Protein AF-A0A3M1I7I3-F1 (afdb_monomer)

Solvent-accessible surface area (backbone atoms only — not comparable to full-atom values): 6867 Å² total; per-residue (Å²): 136,86,84,82,84,77,74,70,84,73,81,80,55,60,48,55,68,43,73,67,55,59,51,52,49,54,47,43,73,72,73,48,89,74,50,75,65,27,52,53,45,24,52,55,47,49,54,47,38,72,72,70,24,72,68,42,54,51,42,41,74,77,44,34,88,89,32,68,65,26,50,31,50,50,38,24,53,48,35,39,45,46,66,42,52,70,69,58,17,63,70,43,11,61,58,50,35,51,49,40,72,77,66,64,71,63,47,87,57,69,66,87,86,78,76,130

Nearest PDB structures (foldseek):
  4o1l-assembly3_B  TM=5.567E-01  e=7.137E+00  Homo sapiens
  7ohy-assembly1_b  TM=1.841E-01  e=4.178E+00  Saccharomyces cerevisiae S288C

Mean predicted aligned error: 10.11 Å

Structure (mmCIF, N/CA/C/O backbone):
data_AF-A0A3M1I7I3-F1
#
_entry.id   AF-A0A3M1I7I3-F1
#
loop_
_atom_site.group_PDB
_atom_site.id
_atom_site.type_symbol
_atom_site.label_atom_id
_atom_site.label_alt_id
_atom_site.label_comp_id
_atom_site.label_asym_id
_atom_site.label_entity_id
_atom_site.label_seq_id
_atom_site.pdbx_PDB_ins_code
_atom_site.Cartn_x
_atom_site.Cartn_y
_atom_site.Cartn_z
_atom_site.occupancy
_atom_site.B_iso_or_equiv
_atom_site.auth_seq_id
_atom_site.auth_comp_id
_atom_site.auth_asym_id
_atom_site.auth_atom_id
_atom_site.pdbx_PDB_model_num
ATOM 1 N N . MET A 1 1 ? 3.171 -8.677 -39.107 1.00 35.59 1 MET A N 1
ATOM 2 C CA . MET A 1 1 ? 3.048 -9.437 -37.845 1.00 35.59 1 MET A CA 1
ATOM 3 C C . MET A 1 1 ? 2.315 -8.553 -36.847 1.00 35.59 1 MET A C 1
ATOM 5 O O . MET A 1 1 ? 2.823 -7.485 -36.543 1.00 35.59 1 MET A O 1
ATOM 9 N N . LYS A 1 2 ? 1.097 -8.920 -36.432 1.00 33.25 2 LYS A N 1
ATOM 10 C CA . LYS A 1 2 ? 0.391 -8.262 -35.322 1.00 33.25 2 LYS A CA 1
ATOM 11 C C . LYS A 1 2 ? 0.698 -9.087 -34.076 1.00 33.25 2 LYS A C 1
ATOM 13 O O . LYS A 1 2 ? 0.197 -10.199 -33.966 1.00 33.25 2 LYS A O 1
ATOM 18 N N . ALA A 1 3 ? 1.586 -8.594 -33.220 1.00 35.84 3 ALA A N 1
ATOM 19 C CA . ALA A 1 3 ? 1.809 -9.194 -31.913 1.00 35.84 3 ALA A CA 1
ATOM 20 C C . ALA A 1 3 ? 0.626 -8.804 -31.021 1.00 35.84 3 ALA A C 1
ATOM 22 O O . ALA A 1 3 ? 0.362 -7.618 -30.828 1.00 35.84 3 ALA A O 1
ATOM 23 N N . VAL A 1 4 ? -0.120 -9.798 -30.552 1.00 39.38 4 VAL A N 1
ATOM 24 C CA . VAL A 1 4 ? -1.101 -9.618 -29.483 1.00 39.38 4 VAL A CA 1
ATOM 25 C C . VAL A 1 4 ? -0.327 -9.819 -28.186 1.00 39.38 4 VAL A C 1
ATOM 27 O O . VAL A 1 4 ? 0.146 -10.922 -27.925 1.00 39.38 4 VAL A O 1
ATOM 30 N N . PHE A 1 5 ? -0.129 -8.747 -27.423 1.00 39.41 5 PHE A N 1
ATOM 31 C CA . PHE A 1 5 ? 0.376 -8.837 -26.056 1.00 39.41 5 PHE A CA 1
ATOM 32 C C . PHE A 1 5 ? -0.804 -9.222 -25.164 1.00 39.41 5 PHE A C 1
ATOM 34 O O . PHE A 1 5 ? -1.765 -8.463 -25.056 1.00 39.41 5 PHE A O 1
ATOM 41 N N . PHE A 1 6 ? -0.761 -10.429 -24.602 1.00 37.66 6 PHE A N 1
ATOM 42 C CA . PHE A 1 6 ? -1.698 -10.854 -23.570 1.00 37.66 6 PHE A CA 1
ATOM 43 C C . PHE A 1 6 ? -1.186 -10.365 -22.220 1.00 37.66 6 PHE A C 1
ATOM 45 O O . PHE A 1 6 ? -0.029 -10.596 -21.868 1.00 37.66 6 PHE A O 1
ATOM 52 N N . ASP A 1 7 ? -2.062 -9.673 -21.505 1.00 45.25 7 ASP A N 1
ATOM 53 C CA . ASP A 1 7 ? -1.882 -9.332 -20.106 1.00 45.25 7 ASP A CA 1
ATOM 54 C C . ASP A 1 7 ? -1.976 -10.613 -19.265 1.00 45.25 7 ASP A C 1
ATOM 56 O O . ASP A 1 7 ? -2.878 -11.434 -19.458 1.00 45.25 7 ASP A O 1
ATOM 60 N N . PHE A 1 8 ? -1.011 -10.823 -18.374 1.00 47.97 8 PHE A N 1
ATOM 61 C CA . PHE A 1 8 ? -0.938 -12.021 -17.535 1.00 47.97 8 PHE A CA 1
ATOM 62 C C . PHE A 1 8 ? -1.741 -11.878 -16.231 1.00 47.97 8 PHE A C 1
ATOM 64 O O . PHE A 1 8 ? -1.778 -12.832 -15.453 1.00 47.97 8 PHE A O 1
ATOM 71 N N . ASP A 1 9 ? -2.395 -10.735 -15.994 1.00 51.12 9 ASP A N 1
ATOM 72 C CA . ASP A 1 9 ? -2.985 -10.391 -14.693 1.00 51.12 9 ASP A CA 1
ATOM 73 C C . ASP A 1 9 ? -4.459 -10.783 -14.472 1.00 51.12 9 ASP A 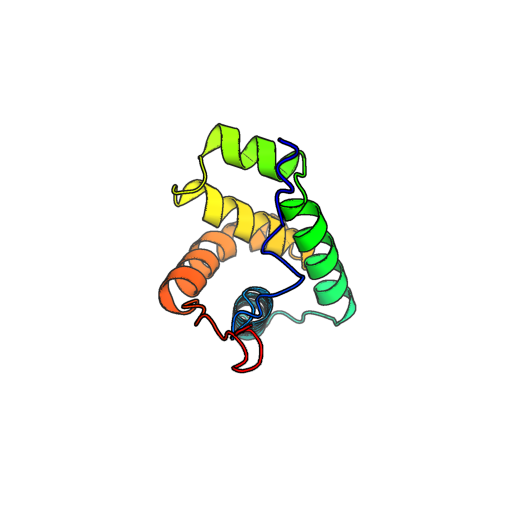C 1
ATOM 75 O O . ASP A 1 9 ? -5.033 -10.435 -13.441 1.00 51.12 9 ASP A O 1
ATOM 79 N N . GLY A 1 10 ? -5.099 -11.540 -15.371 1.00 44.38 10 GLY A N 1
ATOM 80 C CA . GLY A 1 10 ? -6.512 -11.857 -15.118 1.00 44.38 10 GLY A CA 1
ATOM 81 C C . GLY A 1 10 ? -7.236 -12.835 -16.025 1.00 44.38 10 GLY A C 1
ATOM 82 O O . GLY A 1 10 ? -8.414 -13.088 -15.786 1.00 44.38 10 GLY A O 1
ATOM 83 N N . THR A 1 11 ? -6.599 -13.402 -17.053 1.00 52.53 11 THR A N 1
ATOM 84 C CA . THR A 1 11 ? -7.299 -14.344 -17.952 1.00 52.53 11 THR A CA 1
ATOM 85 C C . THR A 1 11 ? -6.816 -15.790 -17.884 1.00 52.53 11 THR A C 1
ATOM 87 O O . THR A 1 11 ? -7.579 -16.664 -18.282 1.00 52.53 11 THR A O 1
ATOM 90 N N . LEU A 1 12 ? -5.624 -16.083 -17.343 1.00 40.84 12 LEU A N 1
ATOM 91 C CA . LEU A 1 12 ? -5.087 -17.459 -17.295 1.00 40.84 12 LEU A CA 1
ATOM 92 C C . LEU A 1 12 ? -4.190 -17.792 -16.082 1.00 40.84 12 LEU A C 1
ATOM 94 O O . LEU A 1 12 ? -3.612 -18.877 -16.048 1.00 40.84 12 LEU A O 1
ATOM 98 N N . ARG A 1 13 ? -4.045 -16.909 -15.083 1.00 44.66 13 ARG A N 1
ATOM 99 C CA . ARG A 1 13 ? -3.144 -17.148 -13.941 1.00 44.66 13 ARG A CA 1
ATOM 100 C C . ARG A 1 13 ? -3.830 -16.791 -12.627 1.00 44.66 13 ARG A C 1
ATOM 102 O O . ARG A 1 13 ? -4.125 -15.631 -12.371 1.00 44.66 13 ARG A O 1
ATOM 109 N N . HIS A 1 14 ? -4.079 -17.796 -11.796 1.00 44.38 14 H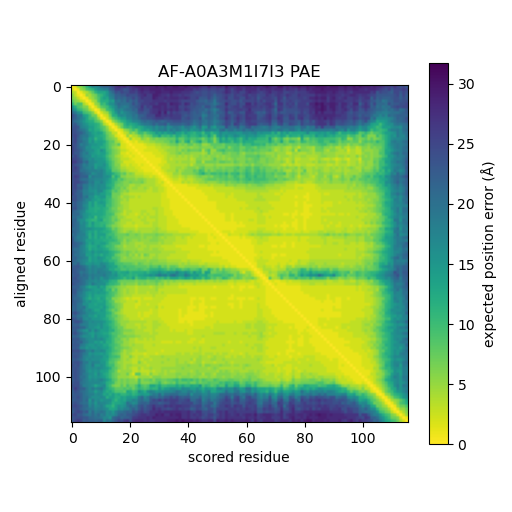IS A N 1
ATOM 110 C CA . HIS A 1 14 ? -4.466 -17.602 -10.403 1.00 44.38 14 HIS A CA 1
ATOM 111 C C . HIS A 1 14 ? -3.236 -17.912 -9.546 1.00 44.38 14 HIS A C 1
ATOM 113 O O . HIS A 1 14 ? -2.812 -19.065 -9.489 1.00 44.38 14 HIS A O 1
ATOM 119 N N . SER A 1 15 ? -2.637 -16.903 -8.909 1.00 46.03 15 SER A N 1
ATOM 120 C CA . SER A 1 15 ? -1.672 -17.147 -7.837 1.00 46.03 15 SER A CA 1
ATOM 121 C C . SER A 1 15 ? -2.427 -17.524 -6.563 1.00 46.03 15 SER A C 1
ATOM 123 O O . SER A 1 15 ? -3.404 -16.875 -6.191 1.00 46.03 15 SER A O 1
ATOM 125 N N . VAL A 1 16 ? -1.990 -18.600 -5.906 1.00 47.53 16 VAL A N 1
ATOM 126 C CA . VAL A 1 16 ? -2.484 -18.993 -4.581 1.00 47.53 16 VAL A CA 1
ATOM 127 C C . VAL A 1 16 ? -1.313 -18.902 -3.594 1.00 47.53 16 VAL A C 1
ATOM 129 O O . VAL A 1 16 ? -0.309 -19.585 -3.814 1.00 47.53 16 VAL A O 1
ATOM 132 N N . PRO A 1 17 ? -1.410 -18.090 -2.520 1.00 52.25 17 PRO A N 1
ATOM 133 C CA . PRO A 1 17 ? -2.500 -17.149 -2.224 1.00 52.25 17 PRO A CA 1
ATOM 134 C C . PRO A 1 17 ? -2.521 -15.966 -3.206 1.00 52.25 17 PRO A C 1
ATOM 136 O O . PRO A 1 17 ? -1.500 -15.649 -3.815 1.00 52.25 17 PRO A O 1
ATOM 139 N N . LEU A 1 18 ? -3.665 -15.286 -3.336 1.00 66.38 18 LEU A N 1
ATOM 140 C CA . LEU A 1 18 ? -3.705 -13.994 -4.021 1.00 66.38 18 LEU A CA 1
ATOM 141 C C . LEU A 1 18 ? -2.893 -12.991 -3.197 1.00 66.38 18 LEU A C 1
ATOM 143 O O . LEU A 1 18 ? -2.983 -12.982 -1.966 1.00 66.38 18 LEU A O 1
ATOM 147 N N . GLY A 1 19 ? -2.138 -12.106 -3.852 1.00 67.56 19 GLY A N 1
ATOM 148 C CA . GLY A 1 19 ? -1.393 -11.057 -3.145 1.00 67.56 19 GLY A CA 1
ATOM 149 C C . GLY A 1 19 ? -2.310 -10.227 -2.240 1.00 67.56 19 GLY A C 1
ATOM 150 O O . GLY A 1 19 ? -1.957 -9.909 -1.107 1.00 67.56 19 GLY A O 1
ATOM 151 N N . SER A 1 20 ? -3.545 -9.989 -2.684 1.00 70.00 20 SER A N 1
ATOM 152 C CA . SER A 1 20 ? -4.568 -9.304 -1.900 1.00 70.00 20 SER A CA 1
ATOM 153 C C . SER A 1 20 ? -4.917 -9.984 -0.578 1.00 70.00 20 SER A C 1
ATOM 155 O O . SER A 1 20 ? -5.166 -9.285 0.403 1.00 70.00 20 SER A O 1
ATOM 157 N N . ASP A 1 21 ? -4.914 -11.316 -0.532 1.00 73.00 21 ASP A N 1
ATOM 158 C CA . ASP A 1 21 ? -5.294 -12.075 0.661 1.00 73.00 21 ASP A CA 1
ATOM 159 C C . ASP A 1 21 ? -4.202 -11.992 1.731 1.00 73.00 21 ASP A C 1
ATOM 161 O O . ASP A 1 21 ? -4.504 -11.764 2.902 1.00 73.00 21 ASP A O 1
ATOM 165 N N . VAL A 1 22 ? -2.929 -12.083 1.326 1.00 73.44 22 VAL A N 1
ATOM 166 C CA . VAL A 1 22 ? -1.774 -11.931 2.232 1.00 73.44 22 VAL A CA 1
ATOM 167 C C . VAL A 1 22 ? -1.737 -10.521 2.825 1.00 73.44 22 VAL A C 1
ATOM 169 O O . VAL A 1 22 ? -1.524 -10.338 4.027 1.00 73.44 22 VAL A O 1
ATOM 172 N N . PHE A 1 23 ? -2.010 -9.511 1.998 1.00 76.19 23 PHE A N 1
ATOM 173 C CA . PHE A 1 23 ? -2.122 -8.132 2.456 1.00 76.19 23 PHE A CA 1
ATOM 174 C C . PHE A 1 23 ? -3.252 -7.945 3.481 1.00 76.19 23 PHE A C 1
ATOM 176 O O . PHE A 1 23 ? -3.045 -7.339 4.536 1.00 76.19 23 PHE A O 1
ATOM 183 N N . ASP A 1 24 ? -4.455 -8.424 3.170 1.00 77.88 24 ASP A N 1
ATOM 184 C CA . ASP A 1 24 ? -5.634 -8.216 4.010 1.00 77.88 24 ASP A CA 1
ATOM 185 C C . ASP A 1 24 ? -5.529 -9.005 5.328 1.00 77.88 24 ASP A C 1
ATOM 187 O O . ASP A 1 24 ? -5.969 -8.524 6.382 1.00 77.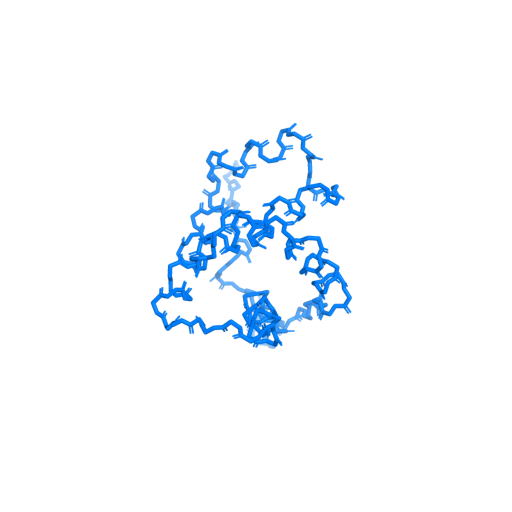88 24 ASP A O 1
ATOM 191 N N . GLU A 1 25 ? -4.890 -10.180 5.301 1.00 80.69 25 GLU A N 1
ATOM 192 C CA . GLU A 1 25 ? -4.541 -10.949 6.494 1.00 80.69 25 GLU A CA 1
ATOM 193 C C . GLU A 1 25 ? -3.569 -10.174 7.390 1.00 80.69 25 GLU A C 1
ATOM 195 O O . GLU A 1 25 ? -3.820 -10.038 8.592 1.00 80.69 25 GLU A O 1
ATOM 200 N N . TYR A 1 26 ? -2.490 -9.619 6.823 1.00 81.94 26 TYR A N 1
ATOM 201 C CA . TYR A 1 26 ? -1.522 -8.830 7.585 1.00 81.94 26 TYR A CA 1
ATOM 202 C C . TYR A 1 26 ? -2.195 -7.649 8.291 1.00 81.94 26 TYR A C 1
ATOM 204 O O . TYR A 1 26 ? -2.008 -7.455 9.492 1.00 81.94 26 TYR A O 1
ATOM 212 N N . VAL A 1 27 ? -3.024 -6.888 7.574 1.00 82.50 27 VAL A N 1
ATOM 213 C CA . VAL A 1 27 ? -3.718 -5.720 8.135 1.00 82.50 27 VAL A CA 1
ATOM 214 C C . VAL A 1 27 ? -4.713 -6.141 9.225 1.00 82.50 27 VAL A C 1
ATOM 216 O O . VAL A 1 27 ? -4.775 -5.505 10.277 1.00 82.50 27 VAL A O 1
ATOM 219 N N . SER A 1 28 ? -5.417 -7.262 9.040 1.00 82.88 28 SER A N 1
ATOM 220 C CA . SER A 1 28 ? -6.319 -7.815 10.062 1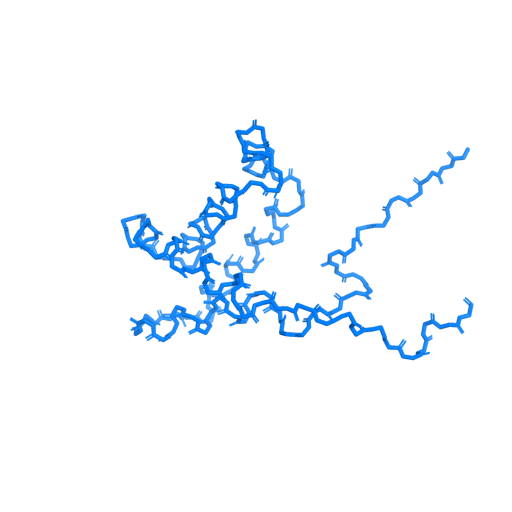.00 82.88 28 SER A CA 1
ATOM 221 C C . SER A 1 28 ? -5.567 -8.242 11.333 1.00 82.88 28 SER A C 1
ATOM 223 O O . SER A 1 28 ? -6.046 -8.007 12.443 1.00 82.88 28 SER A O 1
ATOM 225 N N . ARG A 1 29 ? -4.358 -8.810 11.201 1.00 84.75 29 ARG A N 1
ATOM 226 C CA . ARG A 1 29 ? -3.490 -9.180 12.339 1.00 84.75 29 ARG A CA 1
ATOM 227 C C . ARG A 1 29 ? -3.001 -7.973 13.146 1.00 84.75 29 ARG A C 1
ATOM 229 O O . ARG A 1 29 ? -2.734 -8.126 14.334 1.00 84.75 29 ARG A O 1
ATOM 236 N N . GLN A 1 30 ? -2.944 -6.782 12.548 1.00 82.19 30 GLN A N 1
ATOM 237 C CA . GLN A 1 30 ? -2.653 -5.527 13.261 1.00 82.19 30 GLN A CA 1
ATOM 238 C C . GLN A 1 30 ? -3.857 -4.994 14.067 1.00 82.19 30 GLN A C 1
ATOM 240 O O . GLN A 1 30 ? -3.787 -3.909 14.639 1.00 82.19 30 GLN A O 1
ATOM 245 N N . GLY A 1 31 ? -4.975 -5.731 14.117 1.00 83.50 31 GLY A N 1
ATOM 246 C CA . GLY A 1 31 ? -6.189 -5.330 14.834 1.00 83.50 31 GLY A CA 1
ATOM 247 C C . GLY A 1 31 ? -7.039 -4.301 14.085 1.00 83.50 31 GLY A C 1
ATOM 248 O O . GLY A 1 31 ? -7.947 -3.711 14.671 1.00 83.50 31 GLY A O 1
ATOM 249 N N . LEU A 1 32 ? -6.759 -4.073 12.799 1.00 84.88 32 LEU A N 1
ATOM 250 C CA . LEU A 1 32 ? -7.492 -3.118 11.977 1.00 84.88 32 LEU A CA 1
ATOM 251 C C . LEU A 1 32 ? -8.744 -3.775 11.392 1.00 84.88 32 LEU A C 1
ATOM 253 O O . LEU A 1 32 ? -8.690 -4.837 10.771 1.00 84.88 32 LEU A O 1
ATOM 257 N N . LEU A 1 33 ? -9.887 -3.118 11.579 1.00 83.31 33 LEU A N 1
ATOM 258 C CA . LEU A 1 33 ? -11.154 -3.558 11.010 1.00 83.31 33 LEU A CA 1
ATOM 259 C C . LEU A 1 33 ? -11.254 -3.072 9.564 1.00 83.31 33 LEU A C 1
ATOM 261 O O . LEU A 1 33 ? -11.427 -1.881 9.320 1.00 83.31 33 LEU A O 1
ATOM 265 N N . ILE A 1 34 ? -11.169 -4.004 8.616 1.00 84.81 34 ILE A N 1
ATOM 266 C CA . ILE A 1 34 ? -11.361 -3.735 7.187 1.00 84.81 34 ILE A CA 1
ATOM 267 C C . ILE A 1 34 ? -12.753 -4.213 6.785 1.00 84.81 34 ILE A C 1
ATOM 269 O O . ILE A 1 34 ? -13.079 -5.397 6.931 1.00 84.81 34 ILE A O 1
ATOM 273 N N . SER A 1 35 ? -13.580 -3.312 6.257 1.00 88.56 35 SER A N 1
ATOM 274 C CA . SER A 1 35 ? -14.905 -3.679 5.760 1.00 88.56 35 SER A CA 1
ATOM 275 C C . SER A 1 35 ? -14.834 -4.353 4.384 1.00 88.56 35 SER A C 1
ATOM 277 O O . SER A 1 35 ? -13.854 -4.247 3.646 1.00 88.56 35 SER A O 1
ATOM 279 N N . VAL A 1 36 ? -15.919 -5.020 3.982 1.00 87.19 36 VAL A N 1
ATOM 280 C CA . VAL A 1 36 ? -16.047 -5.573 2.619 1.00 87.19 36 VAL A CA 1
ATOM 281 C C . VAL A 1 36 ? -15.946 -4.473 1.555 1.00 87.19 36 VAL A C 1
ATOM 283 O O . VAL A 1 36 ? -15.437 -4.708 0.460 1.00 87.19 36 VAL A O 1
ATOM 286 N N . GLU A 1 37 ? -16.421 -3.266 1.860 1.00 90.12 37 GLU A N 1
ATOM 287 C CA . GLU A 1 37 ? -16.344 -2.130 0.945 1.00 90.12 37 GLU A CA 1
ATOM 288 C C . GLU A 1 37 ? -14.905 -1.637 0.765 1.00 90.12 37 GLU A C 1
ATOM 290 O O . GLU A 1 37 ? -14.500 -1.351 -0.363 1.00 90.12 37 GLU A O 1
ATOM 295 N N . ASP A 1 38 ? -14.117 -1.624 1.840 1.00 89.00 38 ASP A N 1
ATOM 296 C CA . ASP A 1 38 ? -12.701 -1.261 1.799 1.00 89.00 38 ASP A CA 1
ATOM 297 C C . ASP A 1 38 ? -11.901 -2.240 0.938 1.00 89.00 38 ASP A C 1
ATOM 299 O O . ASP A 1 38 ? -11.151 -1.809 0.062 1.00 89.00 38 ASP A O 1
ATOM 303 N N . ARG A 1 39 ? -12.142 -3.551 1.090 1.00 86.94 39 ARG A N 1
ATOM 304 C CA . ARG A 1 39 ? -11.522 -4.578 0.233 1.00 86.94 39 ARG A CA 1
ATOM 305 C C . ARG A 1 39 ? -11.894 -4.394 -1.232 1.00 86.94 39 ARG A C 1
ATOM 307 O O . ARG A 1 39 ? -11.036 -4.431 -2.108 1.00 86.94 39 ARG A O 1
ATOM 314 N N . ARG A 1 40 ? -13.174 -4.131 -1.521 1.00 88.62 40 ARG A N 1
ATOM 315 C CA . ARG A 1 40 ? -13.641 -3.867 -2.893 1.00 88.62 40 ARG A CA 1
ATOM 316 C C . ARG A 1 40 ? -13.011 -2.607 -3.481 1.00 88.62 40 ARG A C 1
ATOM 318 O O . ARG A 1 40 ? -12.711 -2.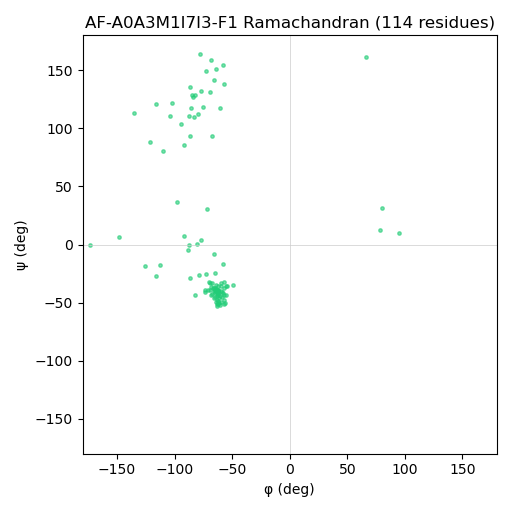579 -4.673 1.00 88.62 40 ARG A O 1
ATOM 325 N N . ARG A 1 41 ? -12.844 -1.554 -2.679 1.00 91.31 41 ARG A N 1
ATOM 326 C CA . ARG A 1 41 ? -12.181 -0.315 -3.099 1.00 91.31 41 ARG A CA 1
ATOM 327 C C . ARG A 1 41 ? -10.703 -0.562 -3.387 1.00 91.31 41 ARG A C 1
ATOM 329 O O . ARG A 1 41 ? -10.244 -0.140 -4.444 1.00 91.31 41 ARG A O 1
ATOM 336 N N . ALA A 1 42 ? -10.008 -1.284 -2.510 1.00 89.06 42 ALA A N 1
ATOM 337 C CA . ALA A 1 42 ? -8.615 -1.669 -2.700 1.00 89.06 42 ALA A CA 1
ATOM 338 C C . ALA A 1 42 ? -8.424 -2.539 -3.949 1.00 89.06 42 ALA A C 1
ATOM 340 O O . ALA A 1 42 ? -7.576 -2.212 -4.765 1.00 89.06 42 ALA A O 1
ATOM 341 N N . GLY A 1 43 ? -9.268 -3.552 -4.172 1.00 88.25 43 GLY A N 1
ATOM 342 C CA . GLY A 1 43 ? -9.198 -4.394 -5.371 1.00 88.25 43 GLY A CA 1
ATOM 343 C C . GLY A 1 43 ? -9.432 -3.616 -6.671 1.00 88.25 43 GLY A C 1
ATOM 344 O O . GLY A 1 43 ? -8.673 -3.750 -7.624 1.00 88.25 43 GLY A O 1
ATOM 345 N N . ARG A 1 44 ? -10.429 -2.716 -6.713 1.00 90.88 44 ARG A N 1
ATOM 346 C CA . ARG A 1 44 ? -10.626 -1.835 -7.883 1.00 90.88 44 ARG A CA 1
ATOM 347 C C . ARG A 1 44 ? -9.440 -0.905 -8.119 1.00 90.88 44 ARG A C 1
ATOM 349 O O . ARG A 1 44 ? -9.073 -0.669 -9.266 1.00 90.88 44 ARG A O 1
ATOM 356 N N . TRP A 1 45 ? -8.881 -0.353 -7.045 1.00 93.94 45 TRP A N 1
ATOM 357 C CA . TRP A 1 45 ? -7.686 0.477 -7.128 1.00 93.94 45 TRP A CA 1
ATOM 358 C C . TRP A 1 45 ? -6.483 -0.326 -7.633 1.00 93.94 45 TRP A C 1
ATOM 360 O O . TRP A 1 45 ? -5.737 0.188 -8.454 1.00 93.94 45 TRP A O 1
ATOM 370 N N . GLU A 1 46 ? -6.328 -1.572 -7.193 1.00 89.69 46 GLU A N 1
ATOM 371 C CA . GLU A 1 46 ? -5.238 -2.463 -7.589 1.00 89.69 46 GLU A CA 1
ATOM 372 C C . GLU A 1 46 ? -5.297 -2.771 -9.089 1.00 89.69 46 GLU A C 1
ATOM 374 O O . GLU A 1 46 ? -4.313 -2.542 -9.788 1.00 89.69 46 GLU A O 1
ATOM 379 N N . HIS A 1 47 ? -6.474 -3.137 -9.611 1.00 86.88 47 HIS A N 1
ATOM 380 C CA . HIS A 1 47 ? -6.680 -3.292 -11.056 1.00 86.88 47 HIS A CA 1
ATOM 381 C C . HIS A 1 47 ? -6.383 -2.003 -11.828 1.00 86.88 47 HIS A C 1
ATOM 383 O O . HIS A 1 47 ? -5.707 -2.027 -12.850 1.00 86.88 47 HIS A O 1
ATOM 389 N N . TRP A 1 48 ? -6.865 -0.855 -11.342 1.00 90.75 48 TRP A N 1
ATOM 390 C CA . TRP A 1 48 ? -6.572 0.429 -11.978 1.00 90.75 48 TRP A CA 1
ATOM 391 C C . TRP A 1 48 ? -5.072 0.750 -11.966 1.00 90.75 48 TRP A C 1
ATOM 393 O O . TRP A 1 48 ? -4.556 1.245 -12.965 1.00 90.75 48 TRP A O 1
ATOM 403 N N . TYR A 1 49 ? -4.381 0.476 -10.856 1.00 90.50 49 TYR A N 1
ATOM 404 C CA . TYR A 1 49 ? -2.959 0.756 -10.688 1.00 90.50 49 TYR A CA 1
ATOM 405 C C . TYR A 1 49 ? -2.135 -0.013 -11.720 1.00 90.50 49 TYR A C 1
ATOM 407 O O . TYR A 1 49 ? -1.366 0.609 -12.460 1.00 90.50 49 TYR A O 1
ATOM 415 N N . TRP A 1 50 ? -2.363 -1.328 -11.795 1.00 87.56 50 TRP A N 1
ATOM 416 C CA . TRP A 1 50 ? -1.644 -2.249 -12.674 1.00 87.56 50 TRP A CA 1
ATOM 417 C C . TRP A 1 50 ? -2.017 -2.112 -14.152 1.00 87.56 50 TRP A C 1
ATOM 419 O O . TRP A 1 50 ? -1.155 -2.309 -15.003 1.00 87.56 50 TRP A O 1
ATOM 429 N N . ALA A 1 51 ? -3.217 -1.618 -14.474 1.00 89.25 51 ALA A N 1
ATOM 430 C CA . ALA A 1 51 ? -3.645 -1.304 -15.843 1.00 89.25 51 ALA A CA 1
ATOM 431 C C . ALA A 1 51 ? -2.960 -0.056 -16.457 1.00 89.25 51 ALA A C 1
ATOM 433 O O . ALA A 1 51 ? -3.554 0.662 -17.265 1.00 89.25 51 ALA A O 1
ATOM 434 N N . GLY A 1 52 ? -1.714 0.240 -16.074 1.00 85.31 52 GLY A N 1
ATOM 435 C CA . GLY A 1 52 ? -0.928 1.341 -16.634 1.00 85.31 52 GLY A CA 1
ATOM 436 C C . GLY A 1 52 ? -1.263 2.718 -16.057 1.00 85.31 52 GLY A C 1
ATOM 437 O O . GLY A 1 52 ? -1.162 3.719 -16.767 1.00 85.31 52 GLY A O 1
ATOM 438 N N . SER A 1 53 ? -1.674 2.797 -14.788 1.00 90.88 53 SER A N 1
ATOM 439 C CA . SER A 1 53 ? -2.012 4.081 -14.160 1.00 90.88 53 SER A CA 1
ATOM 440 C C . SER A 1 53 ? -0.852 5.093 -14.188 1.00 90.88 53 SER A C 1
ATOM 442 O O . SER A 1 53 ? 0.315 4.698 -14.131 1.00 90.88 53 SER A O 1
ATOM 444 N N . PRO A 1 54 ? -1.139 6.411 -14.151 1.00 94.31 54 PRO A N 1
ATOM 445 C CA . PRO A 1 54 ? -0.098 7.422 -13.957 1.00 94.31 54 PRO A CA 1
ATOM 446 C C . PRO A 1 54 ? 0.727 7.183 -12.685 1.00 94.31 54 PRO A C 1
ATOM 448 O O . PRO A 1 54 ? 1.934 7.376 -12.693 1.00 94.31 54 PRO A O 1
ATOM 451 N N . ALA A 1 55 ? 0.094 6.691 -11.612 1.00 91.44 55 ALA A N 1
ATOM 452 C CA . ALA A 1 55 ? 0.783 6.386 -10.361 1.00 91.44 55 ALA A CA 1
ATOM 453 C C . ALA A 1 55 ? 1.805 5.249 -10.512 1.00 91.44 55 ALA A C 1
ATOM 455 O O . ALA A 1 55 ? 2.880 5.336 -9.926 1.00 91.44 55 ALA A O 1
ATOM 456 N N . LEU A 1 56 ? 1.478 4.214 -11.293 1.00 90.31 56 LEU A N 1
ATOM 457 C CA . LEU A 1 56 ? 2.413 3.146 -11.637 1.00 90.31 56 LEU A CA 1
ATOM 458 C C . LEU A 1 56 ? 3.576 3.705 -12.459 1.00 90.31 56 LEU A C 1
ATOM 460 O O . LEU A 1 56 ? 4.723 3.480 -12.103 1.00 90.31 56 LEU A O 1
ATOM 464 N N . GLN A 1 57 ? 3.296 4.483 -13.509 1.00 92.12 57 GLN A N 1
ATOM 465 C CA . GLN A 1 57 ? 4.344 5.083 -14.347 1.00 92.12 57 GLN A CA 1
ATOM 466 C C . GLN A 1 57 ? 5.293 5.981 -13.538 1.00 92.12 57 GLN A C 1
ATOM 468 O O . GLN A 1 57 ? 6.510 5.908 -13.709 1.00 92.12 57 GLN A O 1
ATOM 473 N N . ASP A 1 58 ? 4.754 6.775 -12.611 1.00 92.62 58 ASP A N 1
ATOM 474 C CA . ASP A 1 58 ? 5.549 7.597 -11.699 1.00 92.62 58 ASP A CA 1
ATOM 475 C C . ASP A 1 58 ? 6.442 6.725 -10.807 1.00 92.62 58 ASP A C 1
ATOM 477 O O . ASP A 1 58 ? 7.652 6.946 -10.741 1.00 92.62 58 ASP A O 1
ATOM 481 N N . ASP A 1 59 ? 5.868 5.715 -10.146 1.00 90.31 59 ASP A N 1
ATOM 482 C CA . ASP A 1 59 ? 6.611 4.829 -9.246 1.00 90.31 59 ASP A CA 1
ATOM 483 C C . ASP A 1 59 ? 7.710 4.054 -10.010 1.00 90.31 59 ASP A C 1
ATOM 485 O O . ASP A 1 59 ? 8.839 3.946 -9.524 1.00 90.31 59 ASP A O 1
ATOM 489 N N . LEU A 1 60 ? 7.425 3.604 -11.237 1.00 88.50 60 LEU A N 1
ATOM 490 C CA . LEU A 1 60 ? 8.393 2.981 -12.145 1.00 88.50 60 LEU A CA 1
ATOM 491 C C . LEU A 1 60 ? 9.521 3.937 -12.539 1.00 88.50 60 LEU A C 1
ATOM 493 O O . LEU A 1 60 ? 10.682 3.540 -12.552 1.00 88.50 60 LEU A O 1
ATOM 497 N N . SER A 1 61 ? 9.209 5.199 -12.836 1.00 91.38 61 SER A N 1
ATOM 498 C CA . SER A 1 61 ? 10.228 6.185 -13.216 1.00 91.38 61 SER A CA 1
ATOM 499 C C . SER A 1 61 ? 11.175 6.540 -12.066 1.00 91.38 61 SER A C 1
ATOM 501 O O . SER A 1 61 ? 12.350 6.821 -12.298 1.00 91.38 61 SER A O 1
ATOM 503 N N . VAL A 1 62 ? 10.671 6.529 -10.828 1.00 90.06 62 VAL A N 1
ATOM 504 C CA . VAL A 1 62 ? 11.440 6.898 -9.633 1.00 90.06 62 VAL A CA 1
ATOM 505 C C . VAL A 1 62 ? 12.293 5.731 -9.145 1.00 90.06 62 VAL A C 1
ATOM 507 O O . VAL A 1 62 ? 13.446 5.937 -8.768 1.00 90.06 62 VAL A O 1
ATOM 510 N N . PHE A 1 63 ? 11.731 4.521 -9.126 1.00 85.12 63 PHE A N 1
ATOM 511 C CA . PHE A 1 63 ? 12.357 3.365 -8.487 1.00 85.12 63 PHE A CA 1
ATOM 512 C C . PHE A 1 63 ? 12.718 2.241 -9.463 1.00 85.12 63 PHE A C 1
ATOM 514 O O . PHE A 1 63 ? 13.648 1.500 -9.195 1.00 85.12 63 PHE A O 1
ATOM 521 N N . GLY A 1 64 ? 12.035 2.073 -10.592 1.00 79.56 64 GLY A N 1
ATOM 522 C CA . GLY A 1 64 ? 12.112 0.833 -11.378 1.00 79.56 64 GLY A CA 1
ATOM 523 C C . GLY A 1 64 ? 11.512 -0.381 -10.644 1.00 79.56 64 GLY A C 1
ATOM 524 O O . GLY A 1 64 ? 11.327 -0.360 -9.431 1.00 79.56 64 GLY A O 1
ATOM 525 N N . GLU A 1 65 ? 11.186 -1.448 -11.377 1.00 67.81 65 GLU A N 1
ATOM 526 C CA . GLU A 1 65 ? 10.372 -2.576 -10.866 1.00 67.81 65 GLU A CA 1
ATOM 527 C C . GLU A 1 65 ? 11.070 -3.454 -9.821 1.00 67.81 65 GLU A C 1
ATOM 529 O O . GLU A 1 65 ? 10.430 -3.980 -8.911 1.00 67.81 65 GLU A O 1
ATOM 534 N N . GLU A 1 66 ? 12.388 -3.613 -9.925 1.00 67.25 66 GLU A N 1
ATOM 535 C CA . GLU A 1 66 ? 13.139 -4.537 -9.064 1.00 67.25 66 GLU A CA 1
ATOM 536 C C . GLU A 1 66 ? 13.610 -3.896 -7.753 1.00 67.25 66 GLU A C 1
ATOM 538 O O . GLU A 1 66 ? 14.180 -4.568 -6.893 1.00 67.25 66 GLU A O 1
ATOM 543 N N . GLN A 1 67 ? 13.393 -2.590 -7.572 1.00 77.38 67 GLN A N 1
ATOM 544 C CA . GLN A 1 67 ? 13.862 -1.902 -6.377 1.00 77.38 67 GLN A CA 1
ATOM 545 C C . GLN A 1 67 ? 12.850 -2.014 -5.239 1.00 77.38 67 GLN A C 1
ATOM 547 O O . GLN A 1 67 ? 11.666 -1.729 -5.395 1.00 77.38 67 GLN A O 1
ATOM 552 N N . GLU A 1 68 ? 13.345 -2.306 -4.038 1.00 83.12 68 GLU A N 1
ATOM 553 C CA . GLU A 1 68 ? 12.550 -2.325 -2.804 1.00 83.12 68 GLU A CA 1
ATOM 554 C C . GLU A 1 68 ? 11.695 -1.051 -2.622 1.00 83.12 68 GLU A C 1
ATOM 556 O O . GLU A 1 68 ? 10.570 -1.101 -2.117 1.00 83.12 68 GLU A O 1
ATOM 561 N N . GLY A 1 69 ? 12.208 0.105 -3.060 1.00 84.88 69 GLY A N 1
ATOM 562 C CA . GLY A 1 69 ? 11.490 1.379 -3.009 1.00 84.88 69 GLY A CA 1
ATOM 563 C C . GLY A 1 69 ? 10.150 1.354 -3.752 1.00 84.88 69 GLY A C 1
ATOM 564 O O . GLY A 1 69 ? 9.171 1.907 -3.244 1.00 84.88 69 GLY A O 1
ATOM 565 N N . PHE A 1 70 ? 10.079 0.654 -4.888 1.00 87.06 70 PHE A N 1
ATOM 566 C CA . PHE A 1 70 ? 8.849 0.470 -5.655 1.00 87.06 70 PHE A CA 1
ATOM 567 C C . PHE A 1 70 ? 7.811 -0.302 -4.841 1.00 87.06 70 PHE A C 1
ATOM 569 O O . PHE A 1 70 ? 6.693 0.170 -4.636 1.00 87.06 70 PHE A O 1
ATOM 576 N N . TRP A 1 71 ? 8.203 -1.443 -4.277 1.00 85.50 71 TRP A N 1
ATOM 577 C CA . TRP A 1 71 ? 7.285 -2.305 -3.541 1.00 85.50 71 TRP A CA 1
ATOM 578 C C . TRP A 1 71 ? 6.803 -1.697 -2.224 1.00 85.50 71 TRP A C 1
ATOM 580 O O . TRP A 1 71 ? 5.622 -1.800 -1.886 1.00 85.50 71 TRP A O 1
ATOM 590 N N . ARG A 1 72 ? 7.670 -0.968 -1.510 1.00 90.12 72 ARG A N 1
ATOM 591 C CA . ARG A 1 72 ? 7.263 -0.179 -0.335 1.00 90.12 72 ARG A CA 1
ATOM 592 C C . ARG A 1 72 ? 6.263 0.915 -0.711 1.00 90.12 72 ARG A C 1
ATOM 594 O O . ARG A 1 72 ? 5.301 1.159 0.020 1.00 90.12 72 ARG A O 1
ATOM 601 N N . ARG A 1 73 ? 6.468 1.577 -1.854 1.00 92.00 73 ARG A N 1
ATOM 602 C CA . ARG A 1 73 ? 5.565 2.618 -2.360 1.00 92.00 73 ARG A CA 1
ATOM 603 C C . ARG A 1 73 ? 4.215 2.040 -2.774 1.00 92.00 73 ARG A C 1
ATOM 605 O O . ARG A 1 73 ? 3.184 2.607 -2.408 1.00 92.00 73 ARG A O 1
ATOM 612 N N . TYR A 1 74 ? 4.219 0.900 -3.453 1.00 90.75 74 TYR A N 1
ATOM 613 C CA . TYR A 1 74 ? 3.016 0.152 -3.787 1.00 90.75 74 TYR A CA 1
ATOM 614 C C . TYR A 1 74 ? 2.242 -0.260 -2.524 1.00 90.75 74 TYR A C 1
ATOM 616 O O . TYR A 1 74 ? 1.057 0.060 -2.402 1.00 90.75 74 TYR A O 1
ATOM 624 N N . ALA A 1 75 ? 2.919 -0.858 -1.535 1.00 90.56 75 ALA A N 1
ATOM 625 C CA . ALA A 1 75 ? 2.311 -1.259 -0.266 1.00 90.56 75 ALA A CA 1
ATOM 626 C C . ALA A 1 75 ? 1.655 -0.074 0.462 1.00 90.56 75 ALA A C 1
ATOM 628 O O . ALA A 1 75 ? 0.512 -0.175 0.910 1.00 90.56 75 ALA A O 1
ATOM 629 N N . PHE A 1 76 ? 2.330 1.080 0.509 1.00 94.19 76 PHE A N 1
ATOM 630 C CA . PHE A 1 76 ? 1.764 2.319 1.047 1.00 94.19 76 PHE A CA 1
ATOM 631 C C . PHE A 1 76 ? 0.470 2.725 0.328 1.00 94.19 76 PHE A C 1
ATOM 633 O O . PHE A 1 76 ? -0.548 2.976 0.975 1.00 94.19 76 PHE A O 1
ATOM 640 N N . ARG A 1 77 ? 0.481 2.784 -1.010 1.00 94.06 77 ARG A N 1
ATOM 641 C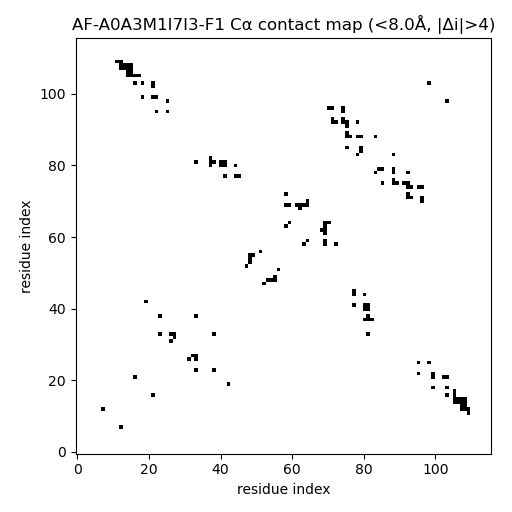 CA . ARG A 1 77 ? -0.695 3.214 -1.783 1.00 94.06 77 ARG A CA 1
ATOM 642 C C . ARG A 1 77 ? -1.861 2.237 -1.623 1.00 94.06 77 ARG A C 1
ATOM 644 O O . ARG A 1 77 ? -3.001 2.684 -1.490 1.00 94.06 77 ARG A O 1
ATOM 651 N N . ARG A 1 78 ? -1.581 0.932 -1.549 1.00 92.19 78 ARG A N 1
ATOM 652 C CA . ARG A 1 78 ? -2.597 -0.099 -1.301 1.00 92.19 78 ARG A CA 1
ATOM 653 C C . ARG A 1 78 ? -3.231 0.041 0.083 1.00 92.19 78 ARG A C 1
ATOM 655 O O . ARG A 1 78 ? -4.451 -0.044 0.202 1.00 92.19 78 ARG A O 1
ATOM 662 N N . LEU A 1 79 ? -2.438 0.331 1.118 1.00 92.31 79 LEU A N 1
ATOM 663 C CA . LEU A 1 79 ? -2.946 0.611 2.469 1.00 92.31 79 LEU A CA 1
ATOM 664 C C . LEU A 1 79 ? -3.850 1.851 2.499 1.00 92.31 79 LEU A C 1
ATOM 666 O O . LEU A 1 79 ? -4.905 1.837 3.133 1.00 92.31 79 LEU A O 1
ATOM 670 N N . VAL A 1 80 ? -3.492 2.903 1.760 1.00 94.50 80 VAL A N 1
ATOM 671 C CA . VAL A 1 80 ? -4.358 4.082 1.605 1.00 94.50 80 VAL A CA 1
ATOM 672 C C . VAL A 1 80 ? -5.657 3.720 0.873 1.00 94.50 80 VAL A C 1
ATOM 674 O O . VAL A 1 80 ? -6.732 4.156 1.283 1.00 94.50 80 VAL A O 1
ATOM 677 N N . ALA A 1 81 ? -5.603 2.877 -0.162 1.00 93.06 81 ALA A N 1
ATOM 678 C CA . ALA A 1 81 ? -6.799 2.407 -0.867 1.00 93.06 81 ALA A CA 1
ATOM 679 C C . ALA A 1 81 ? -7.724 1.562 0.032 1.00 93.06 81 ALA A C 1
ATOM 681 O O . ALA A 1 81 ? -8.950 1.697 -0.045 1.00 93.06 81 ALA A O 1
ATOM 682 N N . LEU A 1 82 ? -7.148 0.780 0.952 1.00 89.75 82 LEU A N 1
ATOM 683 C CA . LEU A 1 82 ? -7.858 0.082 2.033 1.00 89.75 82 LEU A CA 1
ATOM 684 C C . LEU A 1 82 ? -8.495 1.033 3.063 1.00 89.75 82 LEU A C 1
ATOM 686 O O . LEU A 1 82 ? -9.294 0.594 3.880 1.00 89.75 82 LEU A O 1
ATOM 690 N N . GLY A 1 83 ? -8.230 2.339 2.994 1.00 90.75 83 GLY A N 1
ATOM 691 C CA . GLY A 1 83 ? -8.838 3.352 3.863 1.00 90.75 83 GLY A CA 1
ATOM 692 C C . GLY A 1 83 ? -8.013 3.710 5.096 1.00 90.75 83 GLY A C 1
ATOM 693 O O . GLY A 1 83 ? -8.508 4.428 5.964 1.00 90.75 83 GLY A O 1
ATOM 694 N N . LEU A 1 84 ? -6.763 3.247 5.191 1.00 91.94 84 LEU A N 1
ATOM 695 C CA . LEU A 1 84 ? -5.877 3.654 6.277 1.00 91.94 84 LEU A CA 1
ATOM 696 C C . LEU A 1 84 ? -5.423 5.103 6.077 1.00 91.94 84 LEU A C 1
ATOM 698 O O . LEU A 1 84 ? -5.252 5.585 4.954 1.00 91.94 84 LEU A O 1
ATOM 702 N N . SER A 1 85 ? -5.185 5.799 7.189 1.00 92.88 85 SER A N 1
ATOM 703 C CA . SER A 1 85 ? -4.623 7.147 7.140 1.00 92.88 85 SER A CA 1
ATOM 704 C C . SER A 1 85 ? -3.201 7.120 6.556 1.00 92.88 85 SER A C 1
ATOM 706 O O . SER A 1 85 ? -2.475 6.144 6.758 1.00 92.88 85 SER A O 1
ATOM 708 N N . PRO A 1 86 ? -2.744 8.195 5.887 1.00 92.38 86 PRO A N 1
ATOM 709 C CA . PRO A 1 86 ? -1.378 8.260 5.364 1.00 92.38 86 PRO A CA 1
ATOM 710 C C . PRO A 1 86 ? -0.296 8.060 6.434 1.00 92.38 86 PRO A C 1
ATOM 712 O O . PRO A 1 86 ? 0.752 7.488 6.146 1.00 92.38 86 PRO A O 1
ATOM 715 N N . ALA A 1 87 ? -0.549 8.497 7.672 1.00 92.00 87 ALA A N 1
ATOM 716 C CA . ALA A 1 87 ? 0.367 8.280 8.790 1.00 92.00 87 ALA A CA 1
ATOM 717 C C . ALA A 1 87 ? 0.528 6.781 9.087 1.00 92.00 87 ALA A C 1
ATOM 719 O O . ALA A 1 87 ? 1.637 6.257 9.032 1.00 92.00 87 ALA A O 1
ATOM 720 N N . LEU A 1 88 ? -0.589 6.071 9.274 1.00 89.69 88 LEU A N 1
ATOM 721 C CA . LEU A 1 88 ? -0.572 4.638 9.559 1.00 89.69 88 LEU A CA 1
ATOM 722 C C . LEU A 1 88 ? -0.044 3.820 8.370 1.00 89.69 88 LEU A C 1
ATOM 724 O O . LEU A 1 88 ? 0.712 2.869 8.546 1.00 89.69 88 LEU A O 1
ATOM 728 N N . ALA A 1 89 ? -0.384 4.216 7.143 1.00 91.88 89 ALA A N 1
ATOM 729 C CA . ALA A 1 89 ? 0.138 3.580 5.939 1.00 91.88 89 ALA A CA 1
ATOM 730 C C . ALA A 1 89 ? 1.666 3.720 5.829 1.00 91.88 89 ALA A C 1
ATOM 732 O O . ALA A 1 89 ? 2.332 2.788 5.386 1.00 91.88 89 ALA A O 1
ATOM 733 N N . THR A 1 90 ? 2.233 4.853 6.255 1.00 91.88 90 THR A N 1
ATOM 734 C CA . THR A 1 90 ? 3.691 5.072 6.266 1.00 91.88 90 THR A CA 1
ATOM 735 C C . THR A 1 90 ? 4.391 4.137 7.252 1.00 91.88 90 THR A C 1
ATOM 737 O O . THR A 1 90 ? 5.450 3.598 6.940 1.00 91.88 90 THR A O 1
ATOM 740 N N . GLU A 1 91 ? 3.790 3.913 8.421 1.00 91.31 91 GLU A N 1
ATOM 741 C CA . GLU A 1 91 ? 4.334 3.026 9.456 1.00 91.31 91 GLU A CA 1
ATOM 742 C C . GLU A 1 91 ? 4.259 1.543 9.065 1.00 91.31 91 GLU A C 1
ATOM 744 O O . GLU A 1 91 ? 5.185 0.772 9.335 1.00 91.31 91 GLU A O 1
ATOM 749 N N . LEU A 1 92 ? 3.164 1.135 8.417 1.00 89.69 92 LEU A N 1
ATOM 750 C CA . LEU A 1 92 ? 2.910 -0.267 8.082 1.00 89.69 92 LEU A CA 1
ATOM 751 C C . LEU A 1 92 ? 3.538 -0.704 6.755 1.00 89.69 92 LEU A C 1
ATOM 753 O O . LEU A 1 92 ? 3.884 -1.874 6.621 1.00 89.69 92 LEU A O 1
ATOM 757 N N . ALA A 1 93 ? 3.723 0.195 5.784 1.00 88.62 93 ALA A N 1
ATOM 758 C CA . ALA A 1 93 ? 4.201 -0.174 4.449 1.00 88.62 93 ALA A CA 1
ATOM 759 C C . ALA A 1 93 ? 5.540 -0.945 4.432 1.00 88.62 93 ALA A C 1
ATOM 761 O O . ALA A 1 93 ? 5.611 -1.950 3.723 1.00 88.62 93 ALA A O 1
ATOM 762 N N . PRO A 1 94 ? 6.583 -0.573 5.207 1.00 87.25 94 PRO A N 1
ATOM 763 C CA . PRO A 1 94 ? 7.834 -1.336 5.231 1.00 87.25 94 PRO A CA 1
ATOM 764 C C . PRO A 1 94 ? 7.664 -2.742 5.819 1.00 87.25 94 PRO A C 1
ATOM 766 O O . PRO A 1 94 ? 8.284 -3.692 5.351 1.00 87.25 94 PRO A O 1
ATOM 769 N N . GLN A 1 95 ? 6.817 -2.876 6.841 1.00 87.62 95 GLN A N 1
ATOM 770 C CA . GLN A 1 95 ? 6.572 -4.146 7.523 1.00 87.62 95 GLN A CA 1
ATOM 771 C C . GLN A 1 95 ? 5.735 -5.089 6.657 1.00 87.62 95 GLN A C 1
ATOM 773 O O . GLN A 1 95 ? 5.994 -6.286 6.603 1.00 87.62 95 GLN A O 1
ATOM 778 N N . LEU A 1 96 ? 4.755 -4.527 5.956 1.00 83.19 96 LEU A N 1
ATOM 779 C CA . LEU A 1 96 ? 3.896 -5.236 5.026 1.00 83.19 96 LEU A CA 1
ATOM 780 C C . LEU A 1 96 ? 4.655 -5.699 3.787 1.00 83.19 96 LEU A C 1
ATOM 782 O O . LEU A 1 96 ? 4.491 -6.842 3.384 1.00 83.19 96 LEU A O 1
ATOM 786 N N . TRP A 1 97 ? 5.517 -4.851 3.219 1.00 81.81 97 TRP A N 1
ATOM 787 C CA . TRP A 1 97 ? 6.418 -5.277 2.149 1.00 81.81 97 TRP A CA 1
ATOM 788 C C . TRP A 1 97 ? 7.268 -6.467 2.596 1.00 81.81 97 TRP A C 1
ATOM 790 O O . TRP A 1 97 ? 7.273 -7.491 1.928 1.00 81.81 97 TRP A O 1
ATOM 800 N N . LYS A 1 98 ? 7.913 -6.366 3.761 1.00 82.50 98 LYS A N 1
ATOM 801 C CA . LYS A 1 98 ? 8.723 -7.464 4.288 1.00 82.50 98 LYS A CA 1
ATOM 802 C C . LYS A 1 98 ? 7.900 -8.738 4.505 1.00 82.50 98 LYS A C 1
ATOM 804 O O . LYS A 1 98 ? 8.341 -9.826 4.171 1.00 82.50 98 LYS A O 1
ATOM 809 N N . HIS A 1 99 ? 6.674 -8.603 5.007 1.00 80.44 99 HIS A N 1
ATOM 810 C CA . HIS A 1 99 ? 5.763 -9.736 5.145 1.00 80.44 99 HIS A CA 1
ATOM 811 C C . HIS A 1 99 ? 5.403 -10.361 3.789 1.00 80.44 99 HIS A C 1
ATOM 813 O O . HIS A 1 99 ? 5.341 -11.579 3.677 1.00 80.44 99 HIS A O 1
ATOM 819 N N . MET A 1 100 ? 5.197 -9.550 2.752 1.00 77.38 100 MET A N 1
ATOM 820 C CA . MET A 1 100 ? 4.988 -10.044 1.391 1.00 77.38 100 MET A CA 1
ATOM 821 C C . MET A 1 100 ? 6.236 -10.755 0.863 1.00 77.38 100 MET A C 1
ATOM 823 O O . MET A 1 100 ? 6.119 -11.854 0.347 1.00 77.38 100 MET A O 1
ATOM 827 N N . GLU A 1 101 ? 7.427 -10.191 1.038 1.00 78.75 101 GLU A N 1
ATOM 828 C CA . GLU A 1 101 ? 8.686 -10.830 0.635 1.00 78.75 101 GLU A CA 1
ATOM 829 C C . GLU A 1 101 ? 8.881 -12.203 1.308 1.00 78.75 101 GLU A C 1
ATOM 831 O O . GLU A 1 101 ? 9.251 -13.172 0.645 1.00 78.75 101 GLU A O 1
ATOM 836 N N . ASP A 1 102 ? 8.555 -12.301 2.600 1.00 75.31 102 ASP A N 1
ATOM 837 C CA . ASP A 1 102 ? 8.733 -13.513 3.406 1.00 75.31 102 ASP A CA 1
ATOM 838 C C . ASP A 1 102 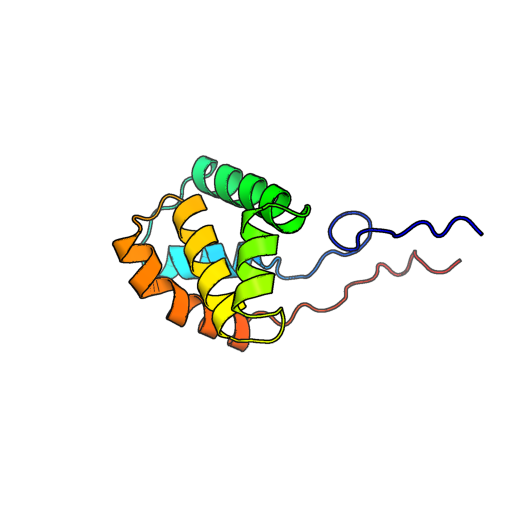? 7.640 -14.583 3.176 1.00 75.31 102 ASP A C 1
ATOM 840 O O . ASP A 1 102 ? 7.872 -15.765 3.438 1.00 75.31 102 ASP A O 1
ATOM 844 N N . HIS A 1 103 ? 6.429 -14.194 2.754 1.00 68.12 103 HIS A N 1
ATOM 845 C CA . HIS A 1 103 ? 5.258 -15.089 2.737 1.00 68.12 103 HIS A CA 1
ATOM 846 C C . HIS A 1 103 ? 4.545 -15.207 1.386 1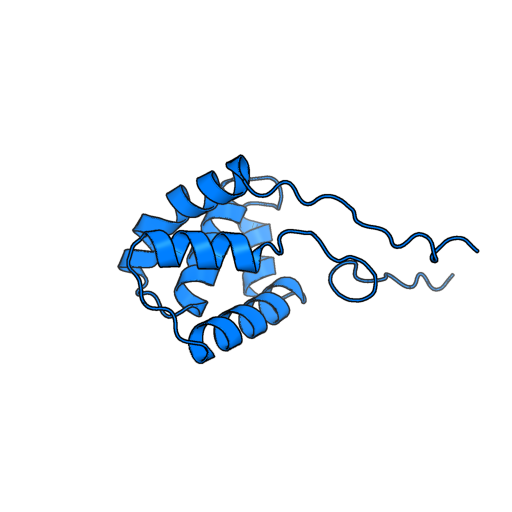.00 68.12 103 HIS A C 1
ATOM 848 O O . HIS A 1 103 ? 3.793 -16.163 1.175 1.00 68.12 103 HIS A O 1
ATOM 854 N N . TYR A 1 104 ? 4.754 -14.271 0.464 1.00 65.81 104 TYR A N 1
ATOM 855 C CA . TYR A 1 104 ? 4.149 -14.300 -0.862 1.00 65.81 104 TYR A CA 1
ATOM 856 C C . TYR A 1 104 ? 5.075 -15.013 -1.850 1.00 65.81 104 TYR A C 1
ATOM 858 O O . TYR A 1 104 ? 5.856 -14.407 -2.581 1.00 65.81 104 TYR A O 1
ATOM 866 N N . HIS A 1 105 ? 4.947 -16.338 -1.885 1.00 61.53 105 HIS A N 1
ATOM 867 C CA . HIS A 1 105 ? 5.559 -17.197 -2.895 1.00 61.53 105 HIS A CA 1
ATOM 868 C C . HIS A 1 105 ? 4.463 -17.758 -3.808 1.00 61.53 105 HIS A C 1
ATOM 870 O O . HIS A 1 105 ? 3.999 -18.879 -3.576 1.00 61.53 105 HIS A O 1
ATOM 876 N N . PRO A 1 106 ? 3.986 -16.986 -4.804 1.00 58.16 106 PRO A N 1
ATOM 877 C CA . PRO A 1 106 ? 2.918 -17.444 -5.679 1.00 58.16 106 PRO A CA 1
ATOM 878 C C . PRO A 1 106 ? 3.376 -18.703 -6.421 1.00 58.16 106 PRO A C 1
ATOM 880 O O . PRO A 1 106 ? 4.352 -18.677 -7.169 1.00 58.16 106 PRO A O 1
ATOM 883 N N . GLN A 1 107 ? 2.683 -19.819 -6.193 1.00 44.09 107 GLN A N 1
ATOM 884 C CA . GLN A 1 107 ? 2.873 -21.020 -6.998 1.00 44.09 107 GLN A CA 1
ATOM 885 C C . GLN A 1 107 ? 2.050 -20.880 -8.275 1.00 44.09 107 GLN A C 1
ATOM 887 O O . GLN A 1 107 ? 0.855 -20.582 -8.227 1.00 44.09 107 GLN A O 1
ATOM 892 N N . ASP A 1 108 ? 2.700 -21.095 -9.416 1.00 42.72 108 ASP A N 1
ATOM 893 C CA . ASP A 1 108 ? 2.045 -21.129 -10.717 1.00 42.72 108 ASP A CA 1
ATOM 894 C C . ASP A 1 108 ? 1.132 -22.353 -10.806 1.00 42.72 108 ASP A C 1
ATOM 896 O O . ASP A 1 108 ? 1.566 -23.447 -11.165 1.00 42.72 108 ASP A O 1
ATOM 900 N N . HIS A 1 109 ? -0.149 -22.184 -10.480 1.00 41.56 109 HIS A N 1
ATOM 901 C CA . HIS A 1 109 ? -1.140 -23.220 -10.730 1.00 41.56 109 HIS A CA 1
ATOM 902 C C . HIS A 1 109 ? -1.691 -23.063 -12.151 1.00 41.56 109 HIS A C 1
ATOM 904 O O . HIS A 1 109 ? -2.654 -22.333 -12.384 1.00 41.56 109 HIS A O 1
ATOM 910 N N . VAL A 1 110 ? -1.094 -23.771 -13.112 1.00 44.72 110 VAL A N 1
ATOM 911 C CA . VAL A 1 110 ? -1.681 -23.961 -14.447 1.00 44.72 110 VAL A CA 1
ATOM 912 C C . VAL A 1 110 ? -2.622 -25.172 -14.374 1.00 44.72 110 VAL A C 1
ATOM 914 O O . VAL A 1 110 ? -2.144 -26.264 -14.065 1.00 44.72 110 VAL A O 1
ATOM 917 N N . PRO A 1 111 ? -3.942 -25.025 -14.603 1.00 43.69 111 PRO A N 1
ATOM 918 C CA . PRO A 1 111 ? -4.851 -26.168 -14.694 1.00 43.69 111 PRO A CA 1
ATOM 919 C C . PRO A 1 111 ? -4.384 -27.142 -15.789 1.00 43.69 111 PRO A C 1
ATOM 921 O O . PRO A 1 111 ? -3.979 -26.699 -16.865 1.00 43.69 111 PRO A O 1
ATOM 924 N N . GLU A 1 112 ? -4.447 -28.454 -15.532 1.00 44.78 112 GLU A N 1
ATOM 925 C CA . GLU A 1 112 ? -3.961 -29.505 -16.453 1.00 44.78 112 GLU A CA 1
ATOM 926 C C . GLU A 1 112 ? -4.623 -29.479 -17.845 1.00 44.78 112 GLU A C 1
ATOM 928 O O . GLU A 1 112 ? -4.057 -30.007 -18.801 1.00 44.78 112 GLU A O 1
ATOM 933 N N . ASP A 1 113 ? -5.753 -28.785 -17.987 1.00 48.75 113 ASP A N 1
ATOM 934 C CA . ASP A 1 113 ? -6.546 -28.709 -19.217 1.00 48.75 113 ASP A CA 1
ATOM 935 C C . ASP A 1 113 ? -6.000 -27.705 -20.257 1.00 48.75 113 ASP A C 1
ATOM 937 O O . ASP A 1 113 ? -6.575 -27.546 -21.331 1.00 48.75 113 ASP A O 1
ATOM 941 N N . ALA A 1 114 ? -4.887 -27.018 -19.973 1.00 47.47 114 ALA A N 1
ATOM 942 C CA . ALA A 1 114 ? -4.271 -26.027 -20.866 1.00 47.47 114 ALA A CA 1
ATOM 943 C C . ALA A 1 114 ? -3.096 -26.588 -21.699 1.00 47.47 114 ALA A C 1
ATOM 945 O O . ALA A 1 114 ? -2.098 -25.900 -21.926 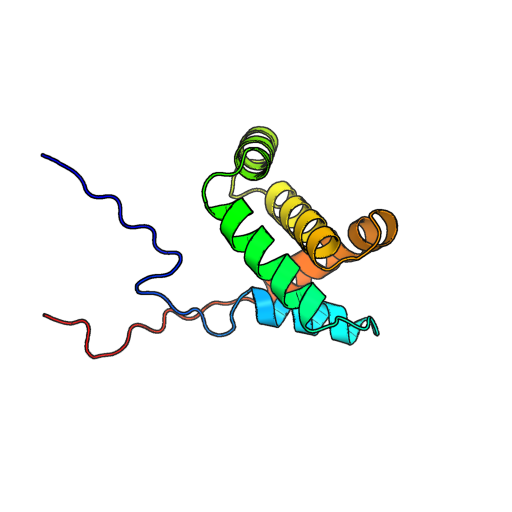1.00 47.47 114 ALA A O 1
ATOM 946 N N . ARG A 1 115 ? -3.187 -27.848 -22.143 1.00 42.12 115 ARG A N 1
ATOM 947 C CA . ARG A 1 115 ? -2.268 -28.439 -23.130 1.00 42.12 115 ARG A CA 1
ATOM 948 C C . ARG A 1 115 ? -3.038 -28.920 -24.353 1.00 42.12 115 ARG A C 1
ATOM 950 O O . ARG A 1 115 ? -3.374 -30.096 -24.424 1.00 42.12 115 ARG A O 1
ATOM 957 N N . GLU A 1 116 ? -3.222 -28.032 -25.324 1.00 40.25 116 GLU A N 1
ATOM 958 C CA . GLU A 1 116 ? -3.380 -28.398 -26.739 1.00 40.25 116 GLU A CA 1
ATOM 959 C C . GLU A 1 116 ? -2.587 -27.433 -27.626 1.00 40.25 116 GLU A C 1
ATOM 961 O O . GLU A 1 116 ? -2.663 -26.204 -27.391 1.00 40.25 116 GLU A O 1
#

pLDDT: mean 75.45, std 19.08, range [33.25, 94.5]

Sequence (116 aa):
MKAVFFDFDGTLRHSVPLGSDVFDEYVSRQGLLISVEDRRRAGRWEHWYWAGSPALQDDLSVFGEEQEGFWRRYAFRRLVALGLSPALATELAPQLWKHMEDHYHPQDHVPEDARE

Radius of gyration: 15.64 Å; Cα contacts (8 Å, |Δi|>4): 89; chains: 1; bounding box: 30×38×53 Å

Secondary structure (DSSP, 8-state):
-------SSSSS-EEES-HHHHHHHHHHHTT----HHHHHHHHHHHHHHHTT-HHHHHHHHHH-TTSHHHHHHHHHHHHHHTT--HHHHHHHHHHHHHHHHHH---EEE--TT---

Foldseek 3Di:
DDDDDDDPPPDFWDFVPDLLVLLVVVCVVVVDDQDPVLSVQLVVVVVCLVVPHPLVVVLCVVANDPGPSSQLSVQLVSVVSSVDDSVVSNVCSVVSSVSCVVPVDGDGDGPPPPDD